Protein AF-A0A202DMM1-F1 (afdb_monomer_lite)

Stru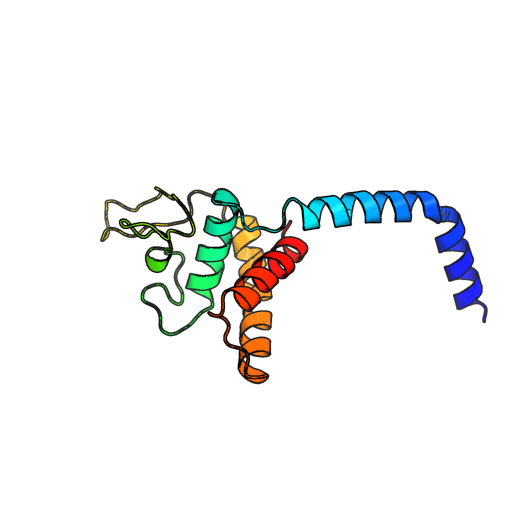cture (mmCIF, N/CA/C/O backbone):
data_AF-A0A202DMM1-F1
#
_entry.id   AF-A0A202DMM1-F1
#
loop_
_atom_site.group_PDB
_atom_site.id
_atom_site.type_symbol
_atom_site.label_atom_id
_atom_site.label_alt_id
_atom_site.label_comp_id
_atom_site.label_asym_id
_atom_site.label_entity_id
_atom_site.label_seq_id
_atom_site.pdbx_PDB_ins_code
_atom_site.Cartn_x
_atom_site.Cartn_y
_atom_site.Cartn_z
_atom_site.occupancy
_atom_site.B_iso_or_equiv
_atom_site.auth_seq_id
_atom_site.auth_comp_id
_atom_site.auth_asym_id
_atom_site.auth_atom_id
_atom_site.pdbx_PDB_model_num
ATOM 1 N N . MET A 1 1 ? -25.880 -15.436 27.742 1.00 65.62 1 MET A N 1
ATOM 2 C CA . MET A 1 1 ? -26.857 -14.490 28.329 1.00 65.62 1 MET A CA 1
ATOM 3 C C . MET A 1 1 ? -26.206 -13.443 29.235 1.00 65.62 1 MET A C 1
ATOM 5 O O . MET A 1 1 ? -26.490 -12.271 29.048 1.00 65.62 1 MET A O 1
ATOM 9 N N . GLU A 1 2 ? -25.338 -13.805 30.191 1.00 81.25 2 GLU A N 1
ATOM 10 C CA . GLU A 1 2 ? -24.628 -12.799 31.015 1.00 81.25 2 GLU A CA 1
ATOM 11 C C . GLU A 1 2 ? -23.590 -11.988 30.232 1.00 81.25 2 GLU A C 1
ATOM 13 O O . GLU A 1 2 ? -23.600 -10.764 30.300 1.00 81.25 2 GLU A O 1
ATOM 18 N N . PHE A 1 3 ? -22.750 -12.653 29.434 1.00 81.94 3 PHE A N 1
ATOM 19 C CA . PHE A 1 3 ? -21.718 -11.990 28.627 1.00 81.94 3 PHE A CA 1
ATOM 20 C C . PHE A 1 3 ? -22.289 -10.902 27.701 1.00 81.94 3 PHE A C 1
ATOM 22 O O . PHE A 1 3 ? -21.767 -9.795 27.617 1.00 81.94 3 PHE A O 1
ATOM 29 N N . GLU A 1 4 ? -23.421 -11.194 27.064 1.00 85.75 4 GLU A N 1
ATOM 30 C CA . GLU A 1 4 ? -24.149 -10.263 26.198 1.00 85.75 4 GLU A CA 1
ATOM 31 C C . GLU A 1 4 ? -24.631 -9.020 26.958 1.00 85.75 4 GLU A C 1
ATOM 33 O O . GLU A 1 4 ? -24.458 -7.897 26.492 1.00 85.75 4 GLU A O 1
ATOM 38 N N . LYS A 1 5 ? -25.184 -9.202 28.164 1.00 83.50 5 LYS A N 1
ATOM 39 C CA . LYS A 1 5 ? -25.626 -8.088 29.015 1.00 83.50 5 LYS A CA 1
ATOM 40 C C . LYS A 1 5 ? -24.454 -7.217 29.461 1.00 83.50 5 LYS A C 1
ATOM 42 O O . LYS A 1 5 ? -24.584 -5.992 29.470 1.00 83.50 5 LYS A O 1
ATOM 47 N N . VAL A 1 6 ? -23.319 -7.833 29.793 1.00 84.62 6 VAL A N 1
ATOM 48 C CA . VAL A 1 6 ? -22.083 -7.122 30.152 1.00 84.62 6 VAL A CA 1
ATOM 49 C C . VAL A 1 6 ? -21.584 -6.300 28.963 1.00 84.62 6 VAL A C 1
ATOM 51 O O . VAL A 1 6 ? -21.369 -5.099 29.108 1.00 84.62 6 VAL A O 1
ATOM 54 N N . MET A 1 7 ? -21.511 -6.895 27.769 1.00 83.69 7 MET A N 1
ATOM 55 C CA . MET A 1 7 ? -21.094 -6.197 26.549 1.00 83.69 7 MET A CA 1
ATOM 56 C C . MET A 1 7 ? -22.005 -5.024 26.187 1.00 83.69 7 MET A C 1
ATOM 58 O O . MET A 1 7 ? -21.519 -3.925 25.927 1.00 83.69 7 MET A O 1
ATOM 62 N N . VAL A 1 8 ? -23.325 -5.216 26.218 1.00 85.75 8 VAL A N 1
ATOM 63 C CA . VAL A 1 8 ? -24.290 -4.143 25.929 1.00 85.75 8 VAL A CA 1
ATOM 64 C C . VAL A 1 8 ? -24.163 -2.997 26.934 1.00 85.75 8 VAL A C 1
ATOM 66 O O . VAL A 1 8 ? -24.274 -1.832 26.556 1.00 85.75 8 VAL A O 1
ATOM 69 N N . THR A 1 9 ? -23.904 -3.306 28.205 1.00 86.00 9 THR A N 1
ATOM 70 C CA . THR A 1 9 ? -23.712 -2.293 29.251 1.00 86.00 9 THR A CA 1
ATOM 71 C C . THR A 1 9 ? -22.415 -1.515 29.037 1.00 86.00 9 THR A C 1
ATOM 73 O O . THR A 1 9 ? -22.431 -0.289 29.095 1.00 86.00 9 THR A O 1
ATOM 76 N N . ILE A 1 10 ? -21.313 -2.199 28.708 1.00 84.00 10 ILE A N 1
ATOM 77 C CA . ILE A 1 10 ? -20.033 -1.557 28.377 1.00 84.00 10 ILE A CA 1
ATOM 78 C C . ILE A 1 10 ? -20.190 -0.636 27.162 1.00 84.00 10 ILE A C 1
ATOM 80 O O . ILE A 1 10 ? -19.768 0.515 27.225 1.00 84.00 10 ILE A O 1
ATOM 84 N N . ILE A 1 11 ? -20.832 -1.103 26.085 1.00 84.50 11 ILE A N 1
ATOM 85 C CA . ILE A 1 11 ? -21.052 -0.296 24.874 1.00 84.50 11 ILE A CA 1
ATOM 86 C C . ILE A 1 11 ? -21.910 0.929 25.188 1.00 84.50 11 ILE A C 1
ATOM 88 O O . ILE A 1 11 ? -21.564 2.027 24.773 1.00 84.50 11 ILE A O 1
ATOM 92 N N . LYS A 1 12 ? -23.008 0.773 25.938 1.00 86.62 12 LYS A N 1
ATOM 93 C CA . LYS A 1 12 ? -23.869 1.906 26.314 1.00 86.62 12 LYS A CA 1
ATOM 94 C C . LYS A 1 12 ? -23.131 2.938 27.160 1.00 86.62 12 LYS A C 1
ATOM 96 O O . LYS A 1 12 ? -23.304 4.129 26.929 1.00 86.62 12 LYS A O 1
ATOM 101 N N . ASN A 1 13 ? -22.311 2.481 28.103 1.00 91.38 13 ASN A N 1
ATOM 102 C CA . ASN A 1 13 ? -21.552 3.360 28.989 1.00 91.38 13 ASN A CA 1
ATOM 103 C C . ASN A 1 13 ? -20.411 4.091 28.275 1.00 91.38 13 ASN A C 1
ATOM 105 O O . ASN A 1 13 ? -19.983 5.119 28.776 1.00 91.38 13 ASN A O 1
ATOM 109 N N . ASN A 1 14 ? -19.946 3.570 27.135 1.00 93.75 14 ASN A N 1
ATOM 110 C CA . ASN A 1 14 ? -18.871 4.162 26.335 1.00 93.75 14 ASN A CA 1
ATOM 111 C C . ASN A 1 14 ? -19.355 4.609 24.944 1.00 93.75 14 ASN A C 1
ATOM 113 O O . ASN A 1 14 ? -18.572 4.679 23.996 1.00 93.75 14 ASN A O 1
ATOM 117 N N . LEU A 1 15 ? -20.666 4.817 24.767 1.00 93.38 15 LEU A N 1
ATOM 118 C CA . LEU A 1 15 ? -21.239 5.053 23.441 1.00 93.38 15 LEU A CA 1
ATOM 119 C C . LEU A 1 15 ? -20.702 6.351 22.838 1.00 93.38 15 LEU A C 1
ATOM 121 O O . LEU A 1 15 ? -20.403 6.393 21.649 1.00 93.38 15 LEU A O 1
ATOM 125 N N . LEU A 1 16 ? -20.569 7.401 23.650 1.00 94.62 16 LEU A N 1
ATOM 126 C CA . LEU A 1 16 ? -20.042 8.681 23.194 1.00 94.62 16 LEU A CA 1
ATOM 127 C C . LEU A 1 16 ? -18.573 8.549 22.782 1.00 94.62 16 LEU A C 1
ATOM 129 O O . LEU A 1 16 ? -18.196 9.015 21.714 1.00 94.62 16 LEU A O 1
ATOM 133 N N . GLU A 1 17 ? -17.765 7.875 23.592 1.00 95.06 17 GLU A N 1
ATOM 134 C CA . GLU A 1 17 ? -16.351 7.607 23.352 1.00 95.06 17 GLU A CA 1
ATOM 135 C C . GLU A 1 17 ? -16.164 6.791 22.076 1.00 95.06 17 GLU A C 1
ATOM 137 O O . GLU A 1 17 ? -15.322 7.131 21.249 1.00 95.06 17 GLU A O 1
ATOM 142 N N . LEU A 1 18 ? -16.990 5.761 21.873 1.00 93.56 18 LEU A N 1
ATOM 143 C CA . LEU A 1 18 ? -16.987 4.959 20.657 1.00 93.56 18 LEU A CA 1
ATOM 144 C C . LEU A 1 18 ? -17.389 5.793 19.437 1.00 93.56 18 LEU A C 1
ATOM 146 O O . LEU A 1 18 ? -16.756 5.680 18.394 1.00 93.56 18 LEU A O 1
ATOM 150 N N . LEU A 1 19 ? -18.411 6.645 19.551 1.00 95.38 19 LEU A N 1
ATOM 151 C CA . LEU A 1 19 ? -18.830 7.526 18.460 1.00 95.38 19 LEU A CA 1
ATOM 152 C C . LEU A 1 19 ? -17.749 8.551 18.112 1.00 95.38 19 LEU A C 1
ATOM 154 O O . LEU A 1 19 ? -17.487 8.770 16.933 1.00 95.38 19 LEU A O 1
ATOM 158 N N . VAL A 1 20 ? -17.095 9.147 19.112 1.00 95.50 20 VAL A N 1
ATOM 159 C CA . VAL A 1 20 ? -15.975 10.075 18.905 1.00 95.50 20 VAL A CA 1
ATOM 160 C C . VAL A 1 20 ? -14.795 9.343 18.274 1.00 95.50 20 VAL A C 1
ATOM 162 O O . VAL A 1 20 ? -14.258 9.818 17.277 1.00 95.50 20 VAL A O 1
ATOM 165 N N . PHE A 1 21 ? -14.428 8.171 18.797 1.00 93.62 21 PHE A N 1
ATOM 166 C CA . PHE A 1 21 ? -13.378 7.333 18.227 1.00 93.62 21 PHE A CA 1
ATOM 167 C C . PHE A 1 21 ? -13.670 7.000 16.764 1.00 93.62 21 PHE A C 1
ATOM 169 O O . PHE A 1 21 ? -12.834 7.269 15.910 1.00 93.62 21 PHE A O 1
ATOM 176 N N . LEU A 1 22 ? -14.862 6.482 16.453 1.00 93.19 22 LEU A N 1
ATOM 177 C CA . LEU A 1 22 ? -15.251 6.126 15.089 1.00 93.19 22 LEU A CA 1
ATOM 178 C C . LEU A 1 22 ? -15.297 7.350 14.174 1.00 93.19 22 LEU A C 1
ATOM 180 O O . LEU A 1 22 ? -14.835 7.266 13.042 1.00 93.19 22 LEU A O 1
ATOM 184 N N . ALA A 1 23 ? -15.805 8.489 14.648 1.00 93.31 23 ALA A N 1
ATOM 185 C CA . ALA A 1 23 ? -15.840 9.717 13.862 1.00 93.31 23 ALA A CA 1
ATOM 186 C C . ALA A 1 23 ? -14.427 10.203 13.514 1.00 93.31 23 ALA A C 1
ATOM 188 O O . ALA A 1 23 ? -14.162 10.515 12.351 1.00 93.31 23 ALA A O 1
ATOM 189 N N . VAL A 1 24 ? -13.509 10.229 14.487 1.00 90.50 24 VAL A N 1
ATOM 190 C CA . VAL A 1 24 ? -12.110 10.623 14.257 1.00 90.50 24 VAL A CA 1
ATOM 191 C C . VAL A 1 24 ? -11.391 9.593 13.391 1.00 90.50 24 VAL A C 1
ATOM 193 O O . VAL A 1 24 ? -10.722 9.981 12.439 1.00 90.50 24 VAL A O 1
ATOM 196 N N . PHE A 1 25 ? -11.563 8.300 13.666 1.00 89.06 25 PHE A N 1
ATOM 197 C CA . PHE A 1 25 ? -10.939 7.214 12.916 1.00 89.06 25 PHE A CA 1
ATOM 198 C C . PHE A 1 25 ? -11.387 7.220 11.453 1.00 89.06 25 PHE A C 1
ATOM 200 O O . PHE A 1 25 ? -10.553 7.327 10.562 1.00 89.06 25 PHE A O 1
ATOM 207 N N . ILE A 1 26 ? -12.697 7.202 11.185 1.00 87.81 26 ILE A N 1
ATOM 208 C CA . ILE A 1 26 ? -13.235 7.202 9.817 1.00 87.81 26 ILE A CA 1
ATOM 209 C C . ILE A 1 26 ? -12.829 8.477 9.078 1.00 87.81 26 ILE A C 1
ATOM 211 O O . ILE A 1 26 ? -12.419 8.394 7.926 1.00 87.81 26 ILE A O 1
ATOM 215 N N . SER A 1 27 ? -12.888 9.645 9.727 1.00 86.69 27 SER A N 1
ATOM 216 C CA . SER A 1 27 ? -12.433 10.896 9.103 1.00 86.69 27 SER A CA 1
ATOM 217 C C . SER A 1 27 ? -10.937 10.849 8.791 1.00 86.69 27 SER A C 1
ATOM 219 O O . SER A 1 27 ? -10.517 11.222 7.698 1.00 86.69 27 SER A O 1
ATOM 221 N N . GLY A 1 28 ? -10.130 10.358 9.733 1.00 82.56 28 GLY A N 1
ATOM 222 C CA . GLY A 1 28 ? -8.691 10.190 9.579 1.00 82.56 28 GLY A CA 1
ATOM 223 C C . GLY A 1 28 ? -8.359 9.309 8.383 1.00 82.56 28 GLY A C 1
ATOM 224 O O . GLY A 1 28 ? -7.638 9.757 7.497 1.00 82.56 28 GLY A O 1
ATOM 225 N N . VAL A 1 29 ? -8.952 8.117 8.316 1.00 82.50 29 VAL A N 1
ATOM 226 C CA . VAL A 1 29 ? -8.741 7.158 7.228 1.00 82.50 29 VAL A CA 1
ATOM 227 C C . VAL A 1 29 ? -9.272 7.703 5.894 1.00 82.50 29 VAL A C 1
ATOM 229 O O . VAL A 1 29 ? -8.577 7.635 4.885 1.00 82.50 29 VAL A O 1
ATOM 232 N N . TRP A 1 30 ? -10.468 8.302 5.875 1.00 80.19 30 TRP A N 1
ATOM 233 C CA . TRP A 1 30 ? -11.088 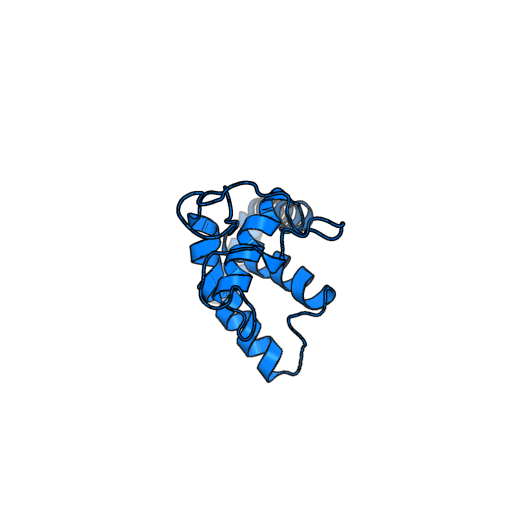8.807 4.645 1.00 80.19 30 TRP A CA 1
ATOM 234 C C . TRP A 1 30 ? -10.308 9.949 4.003 1.00 80.19 30 TRP A C 1
ATOM 236 O O . TRP A 1 30 ? -10.062 9.932 2.794 1.00 80.19 30 TRP A O 1
ATOM 246 N N . PHE A 1 31 ? -9.881 10.926 4.802 1.00 77.56 31 PHE A N 1
ATOM 247 C CA . PHE A 1 31 ? -9.154 12.085 4.293 1.00 77.56 31 PHE A CA 1
ATOM 248 C C . PHE A 1 31 ? -7.640 11.854 4.174 1.00 77.56 31 PHE A C 1
ATOM 250 O O . PHE A 1 31 ? -7.003 12.522 3.362 1.00 77.56 31 PHE A O 1
ATOM 257 N N . ASN A 1 32 ? -7.056 10.906 4.920 1.00 74.75 32 ASN A N 1
ATOM 258 C CA . ASN A 1 32 ? -5.624 10.572 4.866 1.00 74.75 32 ASN A CA 1
ATOM 259 C C . ASN A 1 32 ? -5.359 9.164 4.328 1.00 74.75 32 ASN A C 1
ATOM 261 O O . ASN A 1 32 ? -4.426 8.504 4.773 1.00 74.75 32 ASN A O 1
ATOM 265 N N . ASN A 1 33 ? -6.138 8.738 3.339 1.00 72.38 33 ASN A N 1
ATOM 266 C CA . ASN A 1 33 ? -6.117 7.403 2.740 1.00 72.38 33 ASN A CA 1
ATOM 267 C C . ASN A 1 33 ? -4.791 6.923 2.114 1.00 72.38 33 ASN A C 1
ATOM 269 O O . ASN A 1 33 ? -4.739 5.834 1.550 1.00 72.38 33 ASN A O 1
ATOM 273 N N . GLY A 1 34 ? -3.723 7.717 2.167 1.00 72.00 34 GLY A N 1
ATOM 274 C CA . GLY A 1 34 ? -2.429 7.343 1.617 1.00 72.00 34 GLY A CA 1
ATOM 275 C C . GLY A 1 34 ? -2.156 7.847 0.200 1.00 72.00 34 GLY A C 1
ATOM 276 O O . GLY A 1 34 ? -1.000 7.881 -0.210 1.00 72.00 34 GLY A O 1
ATOM 277 N N . ALA A 1 35 ? -3.169 8.296 -0.543 1.00 76.12 35 ALA A N 1
ATOM 278 C CA . ALA A 1 35 ? -3.042 8.607 -1.969 1.00 76.12 35 ALA A CA 1
ATOM 279 C C . ALA A 1 35 ? -2.506 10.021 -2.272 1.00 76.12 35 ALA A C 1
ATOM 281 O O . ALA A 1 35 ? -2.688 10.533 -3.377 1.00 76.12 35 ALA A O 1
ATOM 282 N N . ASN A 1 36 ? -1.855 10.686 -1.311 1.00 81.94 36 ASN A N 1
ATOM 283 C CA . ASN A 1 36 ? -1.143 11.935 -1.586 1.00 81.94 36 ASN A CA 1
ATOM 284 C C . ASN A 1 36 ? 0.329 11.672 -1.920 1.00 81.94 36 ASN A C 1
ATOM 286 O O . ASN A 1 36 ? 0.934 10.744 -1.396 1.00 81.94 36 ASN A O 1
ATOM 290 N N . VAL A 1 37 ? 0.924 12.560 -2.717 1.00 81.38 37 VAL A N 1
ATOM 291 C CA . VAL A 1 37 ? 2.303 12.467 -3.241 1.00 81.38 37 VAL A CA 1
ATOM 292 C C . VAL A 1 37 ? 3.365 12.149 -2.170 1.00 81.38 37 VAL A C 1
ATOM 294 O O . VAL A 1 37 ? 4.366 11.489 -2.443 1.00 81.38 37 VAL A O 1
ATOM 297 N N . ASN A 1 38 ? 3.195 12.635 -0.936 1.00 80.50 38 ASN A N 1
ATOM 298 C CA . ASN A 1 38 ? 4.162 12.409 0.145 1.00 80.50 38 ASN A CA 1
ATOM 299 C C . ASN A 1 38 ? 3.973 11.058 0.848 1.00 80.50 38 ASN A C 1
ATOM 301 O O . ASN A 1 38 ? 4.922 10.540 1.443 1.00 80.50 38 ASN A O 1
ATOM 305 N N . GLN A 1 39 ? 2.749 10.538 0.859 1.00 84.19 39 GLN A N 1
ATOM 306 C CA . GLN A 1 39 ? 2.404 9.234 1.412 1.00 84.19 39 GLN A CA 1
ATOM 307 C C . GLN A 1 39 ? 2.690 8.123 0.395 1.00 84.19 39 GLN A C 1
ATOM 309 O O . GLN A 1 39 ? 3.283 7.120 0.785 1.00 84.19 39 GLN A O 1
ATOM 314 N N . THR A 1 40 ? 2.407 8.347 -0.892 1.00 89.25 40 THR A N 1
ATOM 315 C CA . THR A 1 40 ? 2.710 7.422 -1.999 1.00 89.25 40 THR A CA 1
ATOM 316 C C . THR A 1 40 ? 4.173 7.014 -2.042 1.00 89.25 40 THR A C 1
ATOM 318 O O . THR A 1 40 ? 4.432 5.824 -2.101 1.00 89.25 40 THR A O 1
ATOM 321 N N . SER A 1 41 ? 5.123 7.927 -1.808 1.00 90.94 41 SER A N 1
ATOM 322 C CA . SER A 1 41 ? 6.559 7.582 -1.703 1.00 90.94 41 SER A CA 1
ATOM 323 C C . SER A 1 41 ? 6.862 6.453 -0.693 1.00 90.94 41 SER A C 1
ATOM 325 O O . SER A 1 41 ? 7.762 5.640 -0.908 1.00 90.94 41 SER A O 1
ATOM 327 N N . ARG A 1 42 ? 6.101 6.352 0.410 1.00 91.38 42 ARG A N 1
ATOM 328 C CA . ARG A 1 42 ? 6.250 5.250 1.381 1.00 91.38 42 ARG A CA 1
ATOM 329 C C . ARG A 1 42 ? 5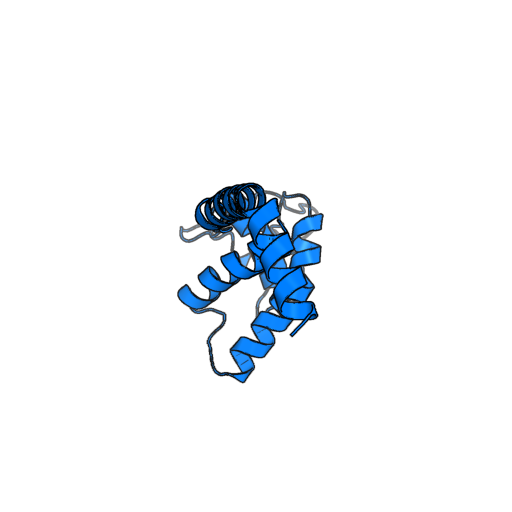.656 3.943 0.861 1.00 91.38 42 ARG A C 1
ATOM 331 O O . ARG A 1 42 ? 6.247 2.893 1.097 1.00 91.38 42 ARG A O 1
ATOM 338 N N . PHE A 1 43 ? 4.514 4.006 0.176 1.00 93.12 43 PHE A N 1
ATOM 339 C CA . PHE A 1 43 ? 3.895 2.834 -0.449 1.00 93.12 43 PHE A CA 1
ATOM 340 C C . PHE A 1 43 ? 4.724 2.316 -1.617 1.00 93.12 43 PHE A C 1
ATOM 342 O O . PHE A 1 43 ? 4.960 1.122 -1.690 1.00 93.12 43 PHE A O 1
ATOM 349 N N . ASP A 1 44 ? 5.266 3.203 -2.444 1.00 93.44 44 ASP A N 1
ATOM 350 C CA . ASP A 1 44 ? 6.168 2.874 -3.544 1.00 93.44 44 ASP A CA 1
ATOM 351 C C . ASP A 1 44 ? 7.367 2.050 -3.038 1.00 93.44 44 ASP A C 1
ATOM 353 O O . ASP A 1 44 ? 7.750 1.053 -3.647 1.00 93.44 44 ASP A O 1
ATOM 357 N N . MET A 1 45 ? 7.915 2.394 -1.864 1.00 94.56 45 MET A N 1
ATOM 358 C CA . MET A 1 45 ? 8.977 1.605 -1.229 1.00 94.56 45 MET A CA 1
ATOM 359 C C . MET A 1 45 ? 8.495 0.212 -0.788 1.00 94.56 45 MET A C 1
ATOM 361 O O . MET A 1 45 ? 9.223 -0.766 -0.954 1.00 94.56 45 MET A O 1
ATOM 365 N N . ILE A 1 46 ? 7.282 0.107 -0.235 1.00 95.88 46 ILE A N 1
ATOM 366 C CA . ILE A 1 46 ? 6.666 -1.177 0.141 1.00 95.88 46 ILE A CA 1
ATOM 367 C C . ILE A 1 46 ? 6.455 -2.048 -1.104 1.00 95.88 46 ILE A C 1
ATOM 369 O O . ILE A 1 46 ? 6.831 -3.219 -1.115 1.00 95.88 46 ILE A O 1
ATOM 373 N N . PHE A 1 47 ? 5.891 -1.466 -2.158 1.00 95.50 47 PHE A N 1
ATOM 374 C CA . PHE A 1 47 ? 5.559 -2.132 -3.410 1.00 95.50 47 PHE A CA 1
ATOM 375 C C . PHE A 1 47 ? 6.806 -2.618 -4.129 1.00 95.50 47 PHE A C 1
ATOM 377 O O . PHE A 1 47 ? 6.865 -3.770 -4.535 1.00 95.50 47 PHE A O 1
ATOM 384 N N . SER A 1 48 ? 7.845 -1.790 -4.237 1.00 95.56 48 SER A N 1
ATOM 385 C CA . SER A 1 48 ? 9.140 -2.223 -4.771 1.00 95.56 48 SER A CA 1
ATOM 386 C C . SER A 1 48 ? 9.759 -3.367 -3.976 1.00 95.56 48 SER A C 1
ATOM 388 O O . SER A 1 48 ? 10.406 -4.236 -4.552 1.00 95.56 48 SER A O 1
ATOM 390 N N . PHE A 1 49 ? 9.560 -3.417 -2.660 1.00 97.50 49 PHE A N 1
ATOM 391 C CA . PHE A 1 49 ? 10.092 -4.520 -1.873 1.00 97.50 49 PHE A CA 1
ATOM 392 C C . PHE A 1 49 ? 9.310 -5.824 -2.095 1.00 97.50 49 PHE A C 1
ATOM 394 O O . PHE A 1 49 ? 9.919 -6.886 -2.228 1.00 97.50 49 PHE A O 1
ATOM 401 N N . VAL A 1 50 ? 7.977 -5.746 -2.131 1.00 97.56 50 VAL A N 1
ATOM 402 C CA . VAL A 1 50 ? 7.076 -6.911 -2.147 1.00 97.56 50 VAL A CA 1
ATOM 403 C C . VAL A 1 50 ? 6.799 -7.437 -3.556 1.00 97.56 50 VAL A C 1
ATOM 405 O O . VAL A 1 50 ? 6.796 -8.651 -3.755 1.00 97.56 50 VAL A O 1
ATOM 408 N N . GLU A 1 51 ? 6.556 -6.562 -4.532 1.00 96.38 51 GLU A N 1
ATOM 409 C CA . GLU A 1 51 ? 6.141 -6.970 -5.875 1.00 96.38 51 GLU A CA 1
ATOM 410 C C . GLU A 1 51 ? 7.323 -7.567 -6.660 1.00 96.38 51 GLU A C 1
ATOM 412 O O . GLU A 1 51 ? 8.365 -6.917 -6.823 1.00 96.38 51 GLU A O 1
ATOM 417 N N . PRO A 1 52 ? 7.193 -8.794 -7.188 1.00 95.12 52 PRO A N 1
ATOM 418 C CA . PRO A 1 52 ? 8.214 -9.426 -8.010 1.00 95.12 52 PRO A CA 1
ATOM 419 C C . PRO A 1 52 ? 8.204 -8.897 -9.455 1.00 95.12 52 PRO A C 1
ATOM 421 O O . PRO A 1 52 ? 7.240 -8.295 -9.920 1.00 95.12 52 PRO A O 1
ATOM 424 N N . GLY A 1 53 ? 9.275 -9.185 -10.199 1.00 92.56 53 GLY A N 1
ATOM 425 C CA . GLY A 1 53 ? 9.320 -8.988 -11.655 1.00 92.56 53 GLY A CA 1
ATOM 426 C C . GLY A 1 53 ? 9.543 -7.549 -12.131 1.00 92.56 53 GLY A C 1
ATOM 427 O O . GLY A 1 53 ? 9.410 -7.284 -13.322 1.00 92.56 53 GLY A O 1
ATOM 428 N N . THR A 1 54 ? 9.908 -6.628 -11.239 1.00 91.31 54 THR A N 1
ATOM 429 C CA . THR A 1 54 ? 10.204 -5.228 -11.578 1.00 91.31 54 THR A CA 1
ATOM 430 C C . THR A 1 54 ? 11.697 -4.935 -11.460 1.00 91.31 54 THR A C 1
ATOM 432 O O . THR A 1 54 ? 12.449 -5.686 -10.836 1.00 91.31 54 THR A O 1
ATOM 435 N N . SER A 1 55 ? 12.142 -3.801 -12.010 1.00 90.12 55 SER A N 1
ATOM 436 C CA . SER A 1 55 ? 13.520 -3.325 -11.827 1.00 90.12 55 SER A CA 1
ATOM 437 C C . SER A 1 55 ? 13.875 -3.046 -10.367 1.00 90.12 55 SER A C 1
ATOM 439 O O . SER A 1 55 ? 15.059 -3.042 -10.028 1.00 90.12 55 SER A O 1
ATOM 441 N N . ASP A 1 56 ? 12.870 -2.811 -9.520 1.00 93.25 56 ASP A N 1
ATOM 442 C CA . ASP A 1 56 ? 13.020 -2.376 -8.134 1.00 93.25 56 ASP A CA 1
ATOM 443 C C . ASP A 1 56 ? 12.699 -3.493 -7.124 1.00 93.25 56 ASP A C 1
ATOM 445 O O . ASP A 1 56 ? 12.878 -3.282 -5.924 1.00 93.25 56 ASP A O 1
ATOM 449 N N . SER A 1 57 ? 12.305 -4.682 -7.600 1.00 95.25 57 SER A N 1
ATOM 450 C CA . SER A 1 57 ? 11.898 -5.829 -6.780 1.00 95.25 57 SER A CA 1
ATOM 451 C C . SER A 1 57 ? 12.917 -6.188 -5.697 1.00 95.25 57 SER A C 1
ATOM 453 O O . S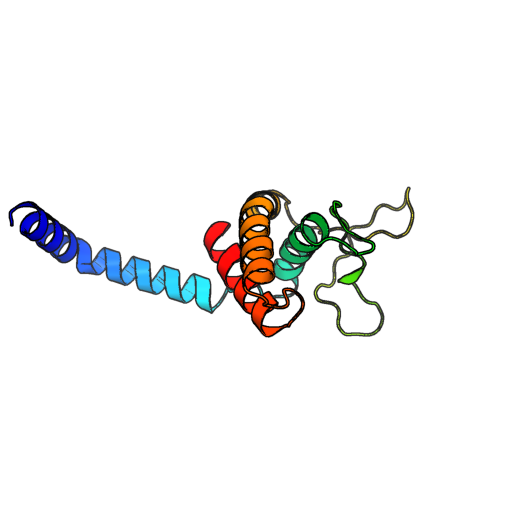ER A 1 57 ? 14.125 -6.210 -5.949 1.00 95.25 57 SER A O 1
ATOM 455 N N . MET A 1 58 ? 12.419 -6.509 -4.496 1.00 95.25 58 MET A N 1
ATOM 456 C CA . MET A 1 58 ? 13.225 -6.831 -3.306 1.00 95.25 58 MET A CA 1
ATOM 457 C C . MET A 1 58 ? 14.260 -5.750 -2.954 1.00 95.25 58 MET A C 1
ATOM 459 O O . MET A 1 58 ? 15.323 -6.034 -2.400 1.00 95.25 58 MET A O 1
ATOM 463 N N . SER A 1 59 ? 13.966 -4.491 -3.277 1.00 93.50 59 SER A N 1
ATOM 464 C CA . SER A 1 59 ? 14.791 -3.345 -2.907 1.00 93.50 59 SER A CA 1
ATOM 465 C C . SER A 1 59 ? 13.932 -2.211 -2.347 1.00 93.50 59 SER A C 1
ATOM 467 O O . SER A 1 59 ? 12.708 -2.282 -2.356 1.00 93.50 59 SER A O 1
ATOM 469 N N . PHE A 1 60 ? 14.575 -1.150 -1.858 1.00 93.44 60 PHE A N 1
ATOM 470 C CA . PHE A 1 60 ? 13.894 0.068 -1.393 1.00 93.44 60 PHE A CA 1
ATOM 471 C C . PHE A 1 60 ? 13.916 1.201 -2.425 1.00 93.44 60 PHE A C 1
ATOM 473 O O . PHE A 1 60 ? 13.664 2.359 -2.095 1.00 93.44 60 PHE A O 1
ATOM 480 N N . ARG A 1 61 ? 14.263 0.874 -3.673 1.00 93.12 61 ARG A N 1
ATOM 481 C CA . ARG A 1 61 ? 14.281 1.827 -4.782 1.00 93.12 61 ARG A CA 1
ATOM 482 C C . ARG A 1 61 ? 12.860 2.082 -5.261 1.00 93.12 61 ARG A C 1
ATOM 484 O O . ARG A 1 61 ? 12.043 1.171 -5.267 1.00 93.12 61 ARG A O 1
ATOM 491 N N . ILE A 1 62 ? 12.579 3.303 -5.689 1.00 92.75 62 ILE A N 1
ATOM 492 C CA . ILE A 1 62 ? 11.265 3.722 -6.200 1.00 92.75 62 ILE A CA 1
ATOM 493 C C . ILE A 1 62 ? 11.381 4.316 -7.607 1.00 92.75 62 ILE A C 1
ATOM 495 O O . ILE A 1 62 ? 10.642 5.220 -7.989 1.00 92.75 62 ILE A O 1
ATOM 499 N N . ASN A 1 63 ? 12.337 3.820 -8.391 1.00 90.44 63 ASN A N 1
ATOM 500 C CA . ASN A 1 63 ? 12.653 4.341 -9.718 1.00 90.44 63 ASN A CA 1
ATOM 501 C C . ASN A 1 63 ? 11.438 4.298 -10.641 1.00 90.44 63 ASN A C 1
ATOM 503 O O . ASN A 1 63 ? 11.147 5.280 -11.321 1.00 90.44 63 ASN A O 1
ATOM 507 N N . ARG A 1 64 ? 10.707 3.176 -10.632 1.00 89.12 64 ARG A N 1
ATOM 508 C CA . ARG A 1 64 ? 9.534 2.982 -11.498 1.00 89.12 64 ARG A CA 1
ATOM 509 C C . ARG A 1 64 ? 8.369 3.924 -11.179 1.00 89.12 64 ARG A C 1
ATOM 511 O O . ARG A 1 64 ? 7.477 4.078 -12.005 1.00 89.12 64 ARG A O 1
ATOM 518 N N . PHE A 1 65 ? 8.389 4.554 -10.007 1.00 8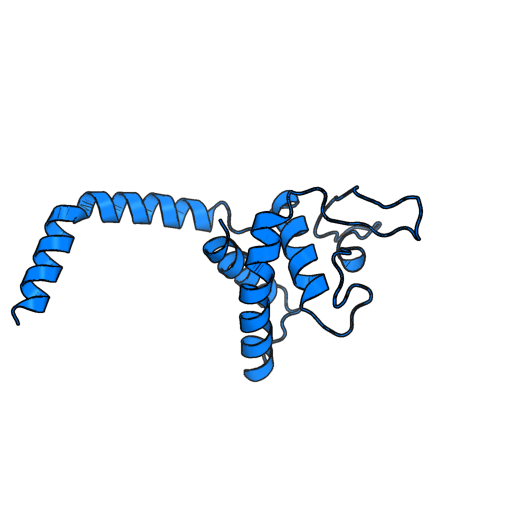9.88 65 PHE A N 1
ATOM 519 C CA . PHE A 1 65 ? 7.335 5.437 -9.510 1.00 89.88 65 PHE A CA 1
ATOM 520 C C . PHE A 1 65 ? 7.667 6.932 -9.664 1.00 89.88 65 PHE A C 1
ATOM 522 O O . PHE A 1 65 ? 6.771 7.774 -9.578 1.00 89.88 65 PHE A O 1
ATOM 529 N N . CYS A 1 66 ? 8.931 7.259 -9.954 1.00 86.88 66 CYS A N 1
ATOM 530 C CA . CYS A 1 66 ? 9.448 8.616 -10.159 1.00 86.88 66 CYS A CA 1
ATOM 531 C C . CYS A 1 66 ? 9.751 8.877 -11.649 1.00 86.88 66 CYS A C 1
ATOM 533 O O . CYS A 1 66 ? 10.899 9.085 -12.050 1.00 86.88 66 CYS A O 1
ATOM 535 N N . LEU A 1 67 ? 8.716 8.840 -12.492 1.00 80.12 67 LEU A N 1
ATOM 536 C CA . LEU A 1 67 ? 8.803 9.041 -13.942 1.00 80.12 67 LEU A CA 1
ATOM 537 C C . LEU A 1 67 ? 8.970 10.524 -14.334 1.00 80.12 67 LEU A C 1
ATOM 539 O O . LEU A 1 67 ? 8.207 11.394 -13.906 1.00 80.12 67 LEU A O 1
ATOM 543 N N . ARG A 1 68 ? 9.931 10.814 -15.221 1.00 64.25 68 ARG A N 1
ATOM 544 C CA . ARG A 1 68 ? 10.255 12.181 -15.685 1.00 64.25 68 ARG A CA 1
ATOM 545 C C . ARG A 1 68 ? 9.202 12.828 -16.599 1.00 64.25 68 ARG A C 1
ATOM 547 O O . ARG A 1 68 ? 9.148 14.053 -16.639 1.00 64.25 68 ARG A O 1
ATOM 554 N N . ASP A 1 69 ? 8.352 12.041 -17.262 1.00 64.50 69 ASP A N 1
ATOM 555 C CA . ASP A 1 69 ? 7.502 12.509 -18.375 1.00 64.50 69 ASP A CA 1
ATOM 556 C C . ASP A 1 69 ? 6.003 12.631 -18.020 1.00 64.50 69 ASP A C 1
ATOM 558 O O . ASP A 1 69 ? 5.134 12.627 -18.891 1.00 64.50 69 ASP A O 1
ATOM 562 N N . GLY A 1 70 ? 5.690 12.775 -16.727 1.00 56.44 70 GLY A N 1
ATOM 563 C CA . GLY A 1 70 ? 4.316 12.778 -16.210 1.00 56.44 70 GLY A CA 1
ATOM 564 C C . GLY A 1 70 ? 3.832 11.371 -15.844 1.00 56.44 70 GLY A C 1
ATOM 565 O O . GLY A 1 70 ? 4.307 10.377 -16.381 1.00 56.44 70 GLY A O 1
ATOM 566 N N . GLY A 1 71 ? 2.928 11.275 -14.864 1.00 68.88 71 GLY A N 1
ATOM 567 C CA . GLY A 1 71 ? 2.482 9.986 -14.309 1.00 68.88 71 GLY A CA 1
ATOM 568 C C . GLY A 1 71 ? 3.329 9.452 -13.146 1.00 68.88 71 GLY A C 1
ATOM 569 O O . GLY A 1 71 ? 3.204 8.288 -12.789 1.00 68.88 71 GLY A O 1
ATOM 570 N N . SER A 1 72 ? 4.182 10.289 -12.545 1.00 79.69 72 SER A N 1
ATOM 571 C CA . SER A 1 72 ? 4.857 9.956 -11.285 1.00 79.69 72 SER A CA 1
ATOM 572 C C . SER A 1 72 ? 3.857 9.787 -10.138 1.00 79.69 72 SER A C 1
ATOM 574 O O . SER A 1 72 ? 3.043 10.682 -9.903 1.00 79.69 72 SER A O 1
ATOM 576 N N . ASN A 1 73 ? 3.986 8.704 -9.369 1.00 80.94 73 ASN A N 1
ATOM 577 C CA . ASN A 1 73 ? 3.267 8.528 -8.101 1.00 80.94 73 ASN A CA 1
ATOM 578 C C . ASN A 1 73 ? 3.791 9.479 -7.021 1.00 80.94 73 ASN A C 1
ATOM 580 O O . ASN A 1 73 ? 3.050 9.878 -6.117 1.00 80.94 73 ASN A O 1
ATOM 584 N N . THR A 1 74 ? 5.071 9.850 -7.104 1.00 83.75 74 THR A N 1
ATOM 585 C CA . THR A 1 74 ? 5.714 10.753 -6.156 1.00 83.75 74 THR A CA 1
ATOM 586 C C . THR A 1 74 ? 6.799 11.614 -6.806 1.00 83.75 74 THR A C 1
ATOM 588 O O . THR A 1 74 ? 7.322 11.296 -7.869 1.00 83.75 74 THR A O 1
ATOM 591 N N . TYR A 1 75 ? 7.152 12.720 -6.150 1.00 83.31 75 TYR A N 1
ATOM 592 C CA . TYR A 1 75 ? 8.236 13.618 -6.556 1.00 83.31 75 TYR A CA 1
ATOM 593 C C . TYR A 1 75 ? 9.381 13.540 -5.547 1.00 83.31 75 TYR A C 1
ATOM 595 O O . TYR A 1 75 ? 9.742 14.530 -4.903 1.00 83.31 75 TYR A O 1
ATOM 603 N N . ASP A 1 76 ? 9.904 12.331 -5.348 1.00 84.50 76 ASP A N 1
ATOM 604 C CA . ASP A 1 76 ? 11.031 12.127 -4.450 1.00 84.50 76 ASP A CA 1
ATOM 605 C C . ASP A 1 76 ? 12.365 12.495 -5.111 1.00 84.50 76 ASP A C 1
ATOM 607 O O . ASP A 1 76 ? 12.531 12.453 -6.329 1.00 84.50 76 ASP A O 1
ATOM 611 N N . TRP A 1 77 ? 13.318 12.899 -4.282 1.00 78.88 77 TRP A N 1
ATOM 612 C CA . TRP A 1 77 ? 14.607 13.451 -4.696 1.00 78.88 77 TRP A CA 1
ATOM 613 C C . TRP A 1 77 ? 15.775 12.844 -3.920 1.00 78.88 77 TRP A C 1
ATOM 615 O O . TRP A 1 77 ? 16.928 13.163 -4.217 1.00 78.88 77 TRP A O 1
ATOM 625 N N . ALA A 1 78 ? 15.502 11.957 -2.954 1.00 86.25 78 ALA A N 1
ATOM 626 C CA . ALA A 1 78 ? 16.556 11.189 -2.313 1.00 86.25 78 ALA A CA 1
ATOM 627 C C . ALA A 1 78 ? 17.174 10.238 -3.341 1.00 86.25 78 ALA A C 1
ATOM 629 O O . ALA A 1 78 ? 16.535 9.306 -3.823 1.00 86.25 78 ALA A O 1
ATOM 630 N N . ASN A 1 79 ? 18.433 10.485 -3.680 1.00 85.06 79 ASN A N 1
ATOM 631 C CA . ASN A 1 79 ? 19.220 9.638 -4.558 1.00 85.06 79 ASN A CA 1
ATOM 632 C C . ASN A 1 79 ? 20.579 9.341 -3.922 1.00 85.06 79 ASN A C 1
ATOM 634 O O . ASN A 1 79 ? 21.025 10.034 -3.006 1.00 85.06 79 ASN A O 1
ATOM 638 N N . ASN A 1 80 ? 21.224 8.277 -4.392 1.00 75.44 80 ASN A N 1
ATOM 639 C CA . ASN A 1 80 ? 22.588 7.959 -3.998 1.00 75.44 80 ASN A CA 1
ATOM 640 C C . ASN A 1 80 ? 23.538 8.317 -5.150 1.00 75.44 80 ASN A C 1
ATOM 642 O O . ASN A 1 80 ? 23.616 7.544 -6.099 1.00 75.44 80 ASN A O 1
ATOM 646 N N . PRO A 1 81 ? 24.273 9.440 -5.083 1.00 69.62 81 PRO A N 1
ATOM 647 C CA . PRO A 1 81 ? 25.160 9.865 -6.165 1.00 69.62 81 PRO A CA 1
ATOM 648 C C . PRO A 1 81 ? 26.399 8.970 -6.347 1.00 69.62 81 PRO A C 1
ATOM 650 O O . PRO A 1 81 ? 27.109 9.127 -7.335 1.00 69.62 81 PRO A O 1
ATOM 653 N N . ALA A 1 82 ? 26.683 8.054 -5.410 1.00 69.69 82 ALA A N 1
ATOM 654 C CA . ALA A 1 82 ? 27.804 7.113 -5.500 1.00 69.69 82 ALA A CA 1
ATOM 655 C C . ALA A 1 82 ? 27.467 5.817 -6.265 1.00 69.69 82 ALA A C 1
ATOM 657 O O . ALA A 1 82 ? 28.369 5.051 -6.597 1.00 69.69 82 ALA A O 1
ATOM 658 N N . HIS A 1 83 ? 26.188 5.564 -6.540 1.00 64.25 83 HIS A N 1
ATOM 659 C CA . HIS A 1 83 ? 25.709 4.443 -7.350 1.00 64.25 83 HIS A CA 1
ATOM 660 C C . HIS A 1 83 ? 24.875 4.995 -8.519 1.00 64.25 83 HIS A C 1
ATOM 662 O O . HIS A 1 83 ? 24.591 6.191 -8.540 1.00 64.25 83 HIS A O 1
ATOM 668 N N . ASP A 1 84 ? 24.502 4.160 -9.501 1.00 70.25 84 ASP A N 1
ATOM 669 C CA . ASP A 1 84 ? 23.589 4.553 -10.596 1.00 70.25 84 ASP A CA 1
ATOM 670 C C . ASP A 1 84 ? 22.412 5.393 -10.077 1.00 70.25 84 ASP A C 1
ATOM 672 O O . ASP A 1 84 ? 22.011 5.223 -8.921 1.00 70.25 84 ASP A O 1
ATOM 676 N N . HIS A 1 85 ? 21.839 6.253 -10.931 1.00 77.12 85 HIS A N 1
ATOM 677 C CA . HIS A 1 85 ? 20.718 7.145 -10.607 1.00 77.12 85 HIS A CA 1
ATOM 678 C C . HIS A 1 85 ? 19.479 6.374 -10.110 1.00 77.12 85 HIS A C 1
ATOM 680 O O . HIS A 1 85 ? 18.522 6.154 -10.846 1.00 77.12 85 HIS A O 1
ATOM 686 N N . ASN A 1 86 ? 19.504 5.980 -8.838 1.00 88.81 86 ASN A N 1
ATOM 687 C CA . ASN A 1 86 ? 18.421 5.332 -8.127 1.00 88.81 86 ASN A CA 1
ATOM 688 C C . ASN A 1 86 ? 17.780 6.345 -7.183 1.00 88.81 86 ASN A C 1
ATOM 690 O O . ASN A 1 86 ? 18.480 7.083 -6.482 1.00 88.81 86 ASN A O 1
ATOM 694 N N . VAL A 1 87 ? 16.455 6.342 -7.155 1.00 90.69 87 VAL A N 1
ATOM 695 C CA . VAL A 1 87 ? 15.616 7.183 -6.311 1.00 90.69 87 VAL A CA 1
ATOM 696 C C . VAL A 1 87 ? 15.066 6.339 -5.168 1.00 90.69 87 VAL A C 1
ATOM 698 O O . VAL A 1 87 ? 14.709 5.174 -5.349 1.00 90.69 87 VAL A O 1
ATOM 701 N N . TYR A 1 88 ? 15.007 6.933 -3.985 1.00 92.19 88 TYR A N 1
ATOM 702 C CA . TYR A 1 88 ? 14.525 6.332 -2.748 1.00 92.19 88 TYR A CA 1
ATOM 703 C C . TYR A 1 88 ? 13.487 7.247 -2.109 1.00 92.19 88 TYR A C 1
ATOM 705 O O . TYR A 1 88 ? 13.430 8.438 -2.413 1.00 92.19 88 TYR A O 1
ATOM 713 N N . SER A 1 89 ? 12.700 6.704 -1.183 1.00 92.06 89 SER A N 1
ATOM 714 C CA . SER A 1 89 ? 11.838 7.540 -0.353 1.00 92.06 89 SER A CA 1
ATOM 715 C C . SER A 1 89 ? 12.680 8.435 0.564 1.00 92.06 89 SER A C 1
ATOM 717 O O . SER A 1 89 ? 13.510 7.938 1.325 1.00 92.06 89 SER A O 1
ATOM 719 N N . ASN A 1 90 ? 12.443 9.750 0.561 1.00 91.38 90 ASN A N 1
ATOM 720 C CA . ASN A 1 90 ? 13.037 10.684 1.528 1.00 91.38 90 ASN A CA 1
ATOM 721 C C . ASN A 1 90 ? 12.305 10.706 2.878 1.00 91.38 90 ASN A C 1
ATOM 723 O O . ASN A 1 90 ? 12.592 11.542 3.740 1.00 91.38 90 ASN A O 1
ATOM 727 N N . LYS A 1 91 ? 11.309 9.836 3.058 1.00 89.31 91 LYS A N 1
ATOM 728 C CA . LYS A 1 91 ? 10.492 9.778 4.264 1.00 89.31 91 LYS A CA 1
ATOM 729 C C . LYS A 1 91 ? 11.088 8.809 5.277 1.00 89.31 91 LYS A C 1
ATOM 731 O O . LYS A 1 91 ? 11.759 7.846 4.927 1.00 89.31 91 LYS A O 1
ATOM 736 N N . ALA A 1 92 ? 10.790 9.047 6.555 1.00 88.62 92 ALA A N 1
ATOM 737 C CA . ALA A 1 92 ? 11.186 8.129 7.616 1.00 88.62 92 ALA A CA 1
ATOM 738 C C . ALA A 1 92 ? 10.661 6.707 7.315 1.00 88.62 92 ALA A C 1
ATOM 740 O O . ALA A 1 92 ? 9.460 6.560 7.049 1.00 88.62 92 ALA A O 1
ATOM 741 N N . PRO A 1 93 ? 11.522 5.674 7.380 1.00 88.56 93 PRO A N 1
ATOM 742 C CA . PRO A 1 93 ? 11.187 4.344 6.880 1.00 88.56 93 PRO A CA 1
ATOM 743 C C . PRO A 1 93 ? 10.283 3.547 7.826 1.00 88.56 93 PRO A C 1
ATOM 745 O O . PRO A 1 93 ? 9.669 2.586 7.384 1.00 88.56 93 PRO A O 1
ATOM 748 N N . GLY A 1 94 ? 10.169 3.930 9.104 1.00 89.56 94 GLY A N 1
ATOM 749 C CA . GLY A 1 94 ? 9.471 3.153 10.142 1.00 89.56 94 GLY A CA 1
ATOM 750 C C . GLY A 1 94 ? 8.072 2.659 9.737 1.00 89.56 94 GLY A C 1
ATOM 751 O O . GLY A 1 94 ? 7.878 1.447 9.663 1.00 89.56 94 GLY A O 1
ATOM 752 N N . PRO A 1 95 ? 7.121 3.555 9.404 1.00 87.88 95 PRO A N 1
ATOM 753 C CA . PRO A 1 95 ? 5.785 3.145 8.964 1.00 87.88 95 PRO A CA 1
ATOM 754 C C . PRO A 1 95 ? 5.801 2.261 7.712 1.00 87.88 95 PRO A C 1
ATOM 756 O O . PRO A 1 95 ? 5.034 1.311 7.606 1.00 87.88 95 PRO A O 1
ATOM 759 N N . ALA A 1 96 ? 6.711 2.530 6.775 1.00 90.81 96 ALA A N 1
ATOM 760 C CA . ALA A 1 96 ? 6.799 1.754 5.548 1.00 90.81 96 ALA A CA 1
ATOM 761 C C . ALA A 1 96 ? 7.343 0.336 5.792 1.00 90.81 96 ALA A C 1
ATOM 763 O O . ALA A 1 96 ? 6.814 -0.624 5.246 1.00 90.81 96 ALA A O 1
ATOM 764 N N . LEU A 1 97 ? 8.326 0.172 6.683 1.00 94.25 97 LEU A N 1
ATOM 765 C CA . LEU A 1 97 ? 8.821 -1.146 7.094 1.00 94.25 97 LEU A CA 1
ATOM 766 C C . LEU A 1 97 ? 7.731 -1.982 7.781 1.00 94.25 97 LEU A C 1
ATOM 768 O O . LEU A 1 97 ? 7.673 -3.190 7.569 1.00 94.25 97 LEU A O 1
ATOM 772 N N . MET A 1 98 ? 6.842 -1.345 8.550 1.00 94.62 98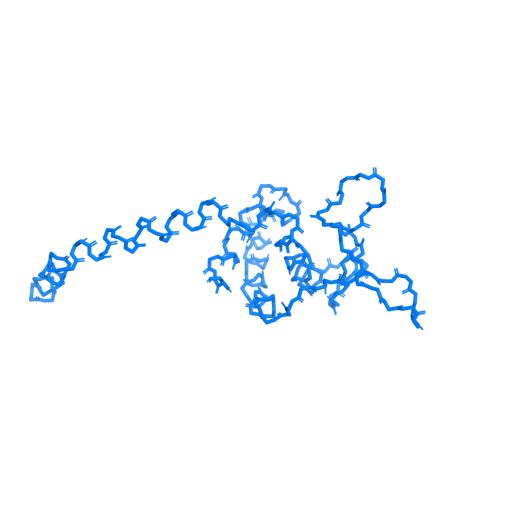 MET A N 1
ATOM 773 C CA . MET A 1 98 ? 5.663 -2.007 9.127 1.00 94.62 98 MET A CA 1
ATOM 774 C C . MET A 1 98 ? 4.612 -2.363 8.065 1.00 94.62 98 MET A C 1
ATOM 776 O O . MET A 1 98 ? 3.881 -3.336 8.229 1.00 94.62 98 MET A O 1
ATOM 780 N N . GLY A 1 99 ? 4.556 -1.614 6.962 1.00 94.69 99 GLY A N 1
ATOM 781 C CA . GLY A 1 99 ? 3.639 -1.864 5.850 1.00 94.69 99 GLY A CA 1
ATOM 782 C C . GLY A 1 99 ? 4.059 -3.014 4.938 1.00 94.69 99 GLY A C 1
ATOM 783 O O . GLY A 1 99 ? 3.197 -3.616 4.306 1.00 94.69 99 GLY A O 1
ATOM 784 N N . ILE A 1 100 ? 5.347 -3.377 4.909 1.00 96.62 100 ILE A N 1
ATOM 785 C CA . ILE A 1 100 ? 5.858 -4.524 4.138 1.00 96.62 100 ILE A CA 1
ATOM 786 C C . ILE A 1 100 ? 5.131 -5.830 4.480 1.00 96.62 100 ILE A C 1
ATOM 788 O O . ILE A 1 100 ? 4.586 -6.437 3.560 1.00 96.62 100 ILE A O 1
ATOM 792 N N . PRO A 1 101 ? 5.076 -6.295 5.747 1.00 96.88 101 PRO A N 1
ATOM 793 C CA . PRO A 1 101 ? 4.371 -7.535 6.060 1.00 96.88 101 PRO A CA 1
ATOM 794 C C . PRO A 1 101 ? 2.870 -7.441 5.760 1.00 96.88 101 PRO A C 1
ATOM 796 O O . PRO A 1 101 ? 2.292 -8.420 5.299 1.00 96.88 101 PRO A O 1
ATOM 799 N N . VAL A 1 102 ? 2.245 -6.276 5.961 1.00 96.44 102 VAL A N 1
ATOM 800 C CA . VAL A 1 102 ? 0.821 -6.064 5.646 1.00 96.44 102 VAL A CA 1
ATOM 801 C C . VAL A 1 102 ? 0.575 -6.254 4.152 1.00 96.44 102 VAL A C 1
ATOM 803 O O . VAL A 1 102 ? -0.252 -7.077 3.760 1.00 96.44 102 VAL A O 1
ATOM 806 N N . TYR A 1 103 ? 1.330 -5.545 3.313 1.00 97.31 103 TYR A N 1
ATOM 807 C CA . TYR A 1 103 ? 1.166 -5.625 1.869 1.00 97.31 103 TYR A CA 1
ATOM 808 C C . TYR A 1 103 ? 1.612 -6.969 1.296 1.00 97.31 103 TYR A C 1
ATOM 810 O O . TYR A 1 103 ? 0.995 -7.458 0.360 1.00 97.31 103 TYR A O 1
ATOM 818 N N . PHE A 1 104 ? 2.616 -7.621 1.886 1.00 97.81 104 PHE A N 1
ATOM 819 C CA . PHE A 1 104 ? 3.001 -8.978 1.504 1.00 97.81 104 PHE A CA 1
ATOM 820 C C . PHE A 1 104 ? 1.808 -9.937 1.565 1.00 97.81 104 PHE A C 1
ATOM 822 O O . PHE A 1 104 ? 1.571 -10.673 0.607 1.00 97.81 104 PHE A O 1
ATOM 829 N N . PHE A 1 105 ? 1.029 -9.918 2.651 1.00 97.69 105 PHE A N 1
ATOM 830 C CA . PHE A 1 105 ? -0.162 -10.763 2.748 1.00 97.69 105 PHE A CA 1
ATOM 831 C C . PHE A 1 105 ? -1.256 -10.342 1.766 1.00 97.69 105 PHE A C 1
ATOM 833 O O . PHE A 1 105 ? -1.829 -11.218 1.122 1.00 97.69 105 PHE A O 1
ATOM 840 N N . LEU A 1 106 ? -1.519 -9.039 1.620 1.00 97.12 106 LEU A N 1
ATOM 841 C CA . LEU A 1 106 ? -2.508 -8.533 0.659 1.00 97.12 106 LEU A CA 1
ATOM 842 C C . LEU A 1 106 ? -2.168 -8.974 -0.768 1.00 97.12 106 LEU A C 1
ATOM 844 O O . LEU A 1 106 ? -2.980 -9.647 -1.392 1.00 97.12 106 LEU A O 1
ATOM 848 N N . TYR A 1 107 ? -0.936 -8.732 -1.218 1.00 97.69 107 TYR A N 1
ATOM 849 C CA . TYR A 1 107 ? -0.446 -9.112 -2.543 1.00 97.69 107 TYR A CA 1
ATOM 850 C C . TYR A 1 107 ? -0.649 -10.607 -2.832 1.00 97.69 107 TYR A C 1
ATOM 852 O O . TYR A 1 107 ? -1.155 -10.995 -3.886 1.00 97.69 107 TYR A O 1
ATOM 860 N N . HIS A 1 108 ? -0.285 -11.480 -1.887 1.00 97.56 108 HIS A N 1
ATOM 861 C CA . HIS A 1 108 ? -0.446 -12.923 -2.082 1.00 97.56 108 HIS A CA 1
ATOM 862 C C . HIS A 1 108 ? -1.918 -13.344 -2.064 1.00 97.56 108 HIS A C 1
ATOM 864 O O . HIS A 1 108 ? -2.309 -14.205 -2.845 1.00 97.56 108 HIS A O 1
ATOM 870 N N . ILE A 1 109 ? -2.754 -12.742 -1.215 1.00 97.75 109 ILE A N 1
ATOM 871 C CA . ILE A 1 109 ? -4.194 -13.030 -1.203 1.00 97.75 109 ILE A CA 1
ATOM 872 C C . ILE A 1 109 ? -4.824 -12.604 -2.531 1.00 97.75 109 ILE A C 1
ATOM 874 O O . ILE A 1 109 ? -5.513 -13.410 -3.148 1.00 97.75 109 ILE A O 1
ATOM 878 N N . GLU A 1 110 ? -4.555 -11.379 -2.981 1.00 97.56 110 GLU A N 1
ATOM 879 C CA . GLU A 1 110 ? -5.058 -10.805 -4.233 1.00 97.56 110 GLU A CA 1
ATOM 880 C C . GLU A 1 110 ? -4.682 -11.663 -5.438 1.00 97.56 110 GLU A C 1
ATOM 882 O O . GLU A 1 110 ? -5.552 -12.046 -6.220 1.00 97.56 110 GLU A O 1
ATOM 887 N N . THR A 1 111 ? -3.407 -12.042 -5.541 1.00 96.50 111 THR A N 1
ATOM 888 C CA . THR A 1 111 ? -2.927 -12.901 -6.631 1.00 96.50 111 THR A CA 1
ATOM 889 C C . THR A 1 111 ? -3.550 -14.299 -6.587 1.00 96.50 111 THR A C 1
ATOM 891 O O . THR A 1 111 ? -3.928 -14.823 -7.634 1.00 96.50 111 THR A O 1
ATOM 894 N N . ILE A 1 112 ? -3.733 -14.898 -5.401 1.00 97.81 112 ILE A N 1
ATOM 895 C CA . ILE A 1 112 ? -4.387 -16.212 -5.245 1.00 97.81 112 ILE A CA 1
ATOM 896 C C . ILE A 1 112 ? -5.848 -16.179 -5.708 1.00 97.81 112 ILE A C 1
ATOM 898 O O . ILE A 1 112 ? -6.317 -17.146 -6.309 1.00 97.81 112 ILE A O 1
ATOM 902 N N . ILE A 1 113 ? -6.573 -15.088 -5.447 1.00 97.62 113 ILE A N 1
ATOM 903 C CA . ILE A 1 113 ? -7.979 -14.944 -5.860 1.00 97.62 113 ILE A CA 1
ATOM 904 C C . ILE A 1 113 ? -8.141 -14.373 -7.279 1.00 97.62 113 ILE A C 1
ATOM 906 O O . ILE A 1 113 ? -9.267 -14.148 -7.720 1.00 97.62 113 ILE A O 1
ATOM 910 N N . GLY A 1 114 ? -7.036 -14.177 -8.007 1.00 97.12 114 GLY A N 1
ATOM 911 C CA . GLY A 1 114 ? -7.029 -13.760 -9.410 1.00 97.12 114 GLY A CA 1
ATOM 912 C C . GLY A 1 114 ? -7.228 -12.261 -9.643 1.00 97.12 114 GLY A C 1
ATOM 913 O O . GLY A 1 114 ? -7.582 -11.874 -10.756 1.00 97.12 114 GLY A O 1
ATOM 914 N N . LEU A 1 115 ? -7.025 -11.422 -8.625 1.00 97.12 115 LEU A N 1
ATOM 915 C CA . LEU A 1 115 ? -6.955 -9.972 -8.804 1.00 97.12 115 LEU A CA 1
ATOM 916 C C . LEU A 1 115 ? -5.586 -9.577 -9.365 1.00 97.12 115 LEU A C 1
ATOM 918 O O . LEU A 1 115 ? -4.584 -10.238 -9.095 1.00 97.12 115 LEU A O 1
ATOM 922 N N . ASP A 1 116 ? -5.558 -8.484 -10.126 1.00 95.00 116 ASP A N 1
ATOM 923 C CA . ASP A 1 116 ? -4.322 -7.854 -10.585 1.00 95.00 116 ASP A CA 1
ATOM 924 C C . ASP A 1 116 ? -3.883 -6.783 -9.568 1.00 95.00 116 ASP A C 1
ATOM 926 O O . ASP A 1 116 ? -4.557 -5.756 -9.455 1.00 95.00 116 ASP A O 1
ATOM 930 N N . PRO A 1 117 ? -2.770 -6.976 -8.831 1.00 90.81 117 PRO A N 1
ATOM 931 C CA . PRO A 1 117 ? -2.279 -5.990 -7.863 1.00 90.81 117 PRO A CA 1
ATOM 932 C C . PRO A 1 117 ? -1.846 -4.659 -8.502 1.00 90.81 117 PRO A C 1
ATOM 934 O O . PRO A 1 117 ? -1.690 -3.663 -7.792 1.00 90.81 117 PRO A O 1
ATOM 937 N N . TRP A 1 118 ? -1.649 -4.647 -9.826 1.00 89.94 118 TRP A N 1
ATOM 938 C CA . TRP A 1 118 ? -1.236 -3.485 -10.613 1.00 89.94 118 TRP A CA 1
ATOM 939 C C . TRP A 1 118 ? -2.437 -2.704 -11.168 1.00 89.94 118 TRP A C 1
ATOM 941 O O . TRP A 1 118 ? -2.259 -1.603 -11.695 1.00 89.94 118 TRP A O 1
ATOM 951 N N . ASP A 1 119 ? -3.659 -3.241 -11.050 1.00 93.19 119 ASP A N 1
ATOM 952 C CA . ASP A 1 119 ? -4.873 -2.488 -11.356 1.00 93.19 119 ASP A CA 1
ATOM 953 C C . ASP A 1 119 ? -5.023 -1.334 -10.364 1.00 93.19 119 ASP A C 1
ATOM 955 O O . ASP A 1 119 ? -4.979 -1.517 -9.146 1.00 93.19 119 ASP A O 1
ATOM 959 N N . TRP A 1 120 ? -5.262 -0.134 -10.890 1.00 88.06 120 TRP A N 1
ATOM 960 C CA . TRP A 1 120 ? -5.299 1.078 -10.079 1.00 88.06 120 TRP A CA 1
ATOM 961 C C . TRP A 1 120 ? -6.352 1.037 -8.964 1.00 88.06 120 TRP A C 1
ATOM 963 O O . TRP A 1 120 ? -6.129 1.604 -7.895 1.00 88.06 120 TRP A O 1
ATOM 973 N N . ASN A 1 121 ? -7.487 0.360 -9.168 1.00 91.88 121 ASN A N 1
ATOM 974 C CA . ASN A 1 121 ? -8.512 0.258 -8.129 1.00 91.88 121 ASN A CA 1
ATOM 975 C C . ASN A 1 121 ? -8.037 -0.637 -6.982 1.00 91.88 121 ASN A C 1
ATOM 977 O O . ASN A 1 121 ? -8.263 -0.307 -5.818 1.00 91.88 121 ASN A O 1
ATOM 981 N N . ILE A 1 122 ? -7.344 -1.732 -7.303 1.00 94.56 122 ILE A N 1
ATOM 982 C CA . ILE A 1 122 ? -6.754 -2.636 -6.312 1.00 94.56 122 ILE A CA 1
ATOM 983 C C . ILE A 1 122 ? -5.612 -1.936 -5.575 1.00 94.56 122 ILE A C 1
ATOM 985 O O . ILE A 1 122 ? -5.611 -1.889 -4.345 1.00 94.56 122 ILE A O 1
ATOM 989 N N . THR A 1 123 ? -4.701 -1.277 -6.296 1.00 91.19 123 THR A N 1
ATOM 990 C CA . THR A 1 123 ? -3.628 -0.468 -5.698 1.00 91.19 123 THR A CA 1
ATOM 991 C C . THR A 1 123 ? -4.182 0.614 -4.763 1.00 91.19 123 THR A C 1
ATOM 993 O O . THR A 1 123 ? -3.672 0.808 -3.660 1.00 91.19 123 THR A O 1
ATOM 996 N N . TYR A 1 124 ? -5.261 1.295 -5.158 1.00 90.00 124 TYR A N 1
ATOM 997 C CA . TYR A 1 124 ? -5.893 2.326 -4.336 1.00 90.00 124 TYR A CA 1
ATOM 998 C C . TYR A 1 124 ? -6.522 1.758 -3.053 1.00 90.00 124 TYR A C 1
ATOM 1000 O O . TYR A 1 124 ? -6.391 2.355 -1.983 1.00 90.00 124 TYR A O 1
ATOM 1008 N N . ILE A 1 125 ? -7.160 0.585 -3.127 1.00 92.00 125 ILE A N 1
ATOM 1009 C CA . ILE A 1 125 ? -7.647 -0.138 -1.940 1.00 92.00 125 ILE A CA 1
ATOM 1010 C C . ILE A 1 125 ? -6.471 -0.545 -1.043 1.00 92.00 125 ILE A C 1
ATOM 1012 O O . ILE A 1 125 ? -6.548 -0.410 0.179 1.00 92.00 125 ILE A O 1
ATOM 1016 N N . ASN A 1 126 ? -5.354 -0.970 -1.627 1.00 93.12 126 ASN A N 1
ATOM 1017 C CA . ASN A 1 126 ? -4.152 -1.308 -0.874 1.00 93.12 126 ASN A CA 1
ATOM 1018 C C . ASN A 1 126 ? -3.550 -0.106 -0.148 1.00 93.12 126 ASN A C 1
ATOM 1020 O O . ASN A 1 126 ? -3.168 -0.246 1.013 1.00 93.12 126 ASN A O 1
ATOM 1024 N N . PHE A 1 127 ? -3.539 1.086 -0.755 1.00 90.69 127 PHE A N 1
ATOM 1025 C CA . PHE A 1 127 ? -3.152 2.309 -0.042 1.00 90.69 127 PHE A CA 1
ATOM 1026 C C . PHE A 1 127 ? -3.974 2.496 1.232 1.00 90.69 127 PHE A C 1
ATOM 1028 O O . PHE A 1 127 ? -3.399 2.694 2.301 1.00 90.69 127 PHE A O 1
ATOM 1035 N N . TRP A 1 128 ? -5.295 2.341 1.140 1.00 90.25 128 TRP A N 1
ATOM 1036 C CA . TRP A 1 128 ? -6.201 2.424 2.283 1.00 90.25 128 TRP A CA 1
ATOM 1037 C C . TRP A 1 128 ? -5.889 1.381 3.361 1.00 90.25 128 TRP A C 1
ATOM 1039 O O . TRP A 1 128 ? -5.714 1.728 4.529 1.00 90.25 128 TRP A O 1
ATOM 1049 N N . LEU A 1 129 ? -5.818 0.104 2.979 1.00 91.56 129 LEU A N 1
ATOM 1050 C CA . LEU A 1 129 ? -5.640 -1.002 3.922 1.00 91.56 129 LEU A CA 1
ATOM 1051 C C . LEU A 1 129 ? -4.286 -0.943 4.631 1.00 91.56 129 LEU A C 1
ATOM 1053 O O . LEU A 1 129 ? -4.213 -1.150 5.842 1.00 91.56 129 LEU A O 1
ATOM 1057 N N . ILE A 1 130 ? -3.220 -0.617 3.897 1.00 92.06 130 ILE A N 1
ATOM 1058 C CA . ILE A 1 130 ? -1.892 -0.451 4.485 1.00 92.06 130 ILE A CA 1
ATOM 1059 C C . ILE A 1 130 ? -1.884 0.774 5.398 1.00 92.06 130 ILE A C 1
ATOM 1061 O O . ILE A 1 130 ? -1.370 0.678 6.508 1.00 92.06 130 ILE A O 1
ATOM 1065 N N . ASN A 1 131 ? -2.471 1.901 4.977 1.00 88.31 131 ASN A N 1
ATOM 1066 C CA . ASN A 1 131 ? -2.515 3.124 5.780 1.00 88.31 131 ASN A CA 1
ATOM 1067 C C . ASN A 1 131 ? -3.164 2.884 7.149 1.00 88.31 131 ASN A C 1
ATOM 1069 O O . ASN A 1 131 ? -2.556 3.237 8.154 1.00 88.31 131 ASN A O 1
ATOM 1073 N N . ILE A 1 132 ? -4.313 2.199 7.188 1.00 87.69 132 ILE A N 1
ATOM 1074 C CA . ILE A 1 132 ? -4.998 1.816 8.437 1.00 87.69 132 ILE A CA 1
ATOM 1075 C C . ILE A 1 132 ? -4.093 0.982 9.351 1.00 87.69 132 ILE A C 1
ATOM 1077 O O . ILE A 1 132 ? -4.177 1.082 10.572 1.00 87.69 132 ILE A O 1
ATOM 1081 N N . ALA A 1 133 ? -3.252 0.124 8.776 1.00 85.31 133 ALA A N 1
ATOM 1082 C CA . ALA A 1 133 ? -2.414 -0.782 9.547 1.00 85.31 133 ALA A CA 1
ATOM 1083 C C . ALA A 1 133 ? -1.150 -0.116 10.122 1.00 85.31 133 ALA A C 1
ATOM 1085 O O . ALA A 1 133 ? -0.575 -0.645 11.075 1.00 85.31 133 ALA A O 1
ATOM 1086 N N . VAL A 1 134 ? -0.688 0.999 9.541 1.00 81.50 134 VAL A N 1
ATOM 1087 C CA . VAL A 1 134 ? 0.627 1.597 9.860 1.00 81.50 134 VAL A CA 1
ATOM 1088 C C . VAL A 1 134 ? 0.584 3.063 10.297 1.00 81.50 134 VAL A C 1
ATOM 1090 O O . VAL A 1 134 ? 1.646 3.625 10.583 1.00 81.50 134 VAL A O 1
ATOM 1093 N N . THR A 1 135 ? -0.602 3.677 10.340 1.00 67.06 135 THR A N 1
ATOM 1094 C CA . THR A 1 135 ? -0.829 5.094 10.690 1.00 67.06 135 THR A CA 1
ATOM 1095 C C . THR A 1 135 ? -1.796 5.202 11.856 1.00 67.06 135 THR A C 1
ATOM 1097 O O . THR A 1 135 ? -1.511 6.020 12.758 1.00 67.06 135 THR A O 1
#

Secondary structure (DSSP, 8-state):
-HHHHHHHHHHHHTHHHHHHHHHHHHHHHHHTSS-SHHHHHHHHHHHHHH-SSSTTTTSSB-GGGS-TTS--S----EE-TTSSS-EE--S-SHHHHHHHHHHHHHHHHHHHTT--TTSHHHHHHHHHHHHHHH-

pLDDT: mean 87.97, std 8.65, range [56.44, 97.81]

Sequence (135 aa):
MEFEKVMVTIIKNNLLELLVFLAVFISGVWFNNGANVNQTSRFDMIFSFVEPGTSDSMSFRINRFCLRDGGSNTYDWANNPAHDHNVYSNKAPGPALMGIPVYFFLYHIETIIGLDPWDWNITYINFWLINIAVT

Foldseek 3Di:
DVVVVVVVVVCVVCVVVVVVVCVCLVVCLVVPLQQDQLSLLLVLQLCLCQPPDDPSYVHQFNVVQCDPPDNHSHPFDDADPVDPGTTGRPDDNQLSVQLNVVVNVLVVVCVVVPHDCPPPVNVSVSSSRSVSRRD

Radius of gyration: 19.0 Å; chains: 1; bounding box: 55×30×49 Å